Protein AF-A0A2K3JPH7-F1 (afdb_monomer_lite)

Organism: Trifolium pratense (NCBI:txid57577)

Secondary structure (DSSP, 8-state):
-------EEEEE---S-TT-TT-SS-TT----HHHHT-TT---PPPHHHHGGGTTTT-EEEEEE----S----TTSTT--EEEEEEEEPBPPSSS-EEEEEEETTEEEEEEE---BT--------

Radius of gyration: 16.45 Å; chains: 1; bounding box: 45×25×46 Å

pLDDT: mean 82.42, std 14.98, range [44.81, 95.56]

InterPro domains:
  IPR002963 Expansin [PTHR31867] (6-66)
  IPR007112 Expansin/pollen allergen, DPBB domain [PS50842] (25-66)
  IPR007118 Expansin/Lol pI [PR01225] (6-21)
  IPR007118 Expansin/Lol pI [PR01225] (24-42)
  IPR007118 Expansin/Lol pI [PR01225] (46-64)
  IPR036908 RlpA-like domain superfamily [G3DSA:2.40.40.10] (2-71)
  IPR036908 RlpA-like domain superfamily [SSF50685] (7-113)

Sequence (125 aa):
AGIDPNWYDAHATFYGGPSGAGAMHEACGYGDLYKQGYRLANTALSTTLFNNGATCGACFQLVCVNILNGAERAQDQSRVIPVKYRSVSCVKQGDARFEINENPTFLFVLVFNVANVGDVYRVSV

Foldseek 3Di:
DAFDPDKDKDWDADDDDPQNHPCQQDPLRPGDCVVVPCGPVDDDDDCVCCVNVQQPQWHKDKDFPPPPDDPDDNPPRDDTTIIIMGTWWADFDDDWDWDWDDDPVDIDIRTARDTTRGGDPDDDD

Structure (mmCIF, N/CA/C/O backbone):
data_AF-A0A2K3JPH7-F1
#
_entry.id   AF-A0A2K3JPH7-F1
#
loop_
_atom_site.group_PDB
_atom_site.id
_atom_site.type_symbol
_atom_site.label_atom_id
_atom_site.label_alt_id
_atom_site.label_comp_id
_atom_site.label_asym_id
_atom_site.label_entity_id
_atom_site.label_seq_id
_atom_site.pdbx_PDB_ins_code
_atom_site.Cartn_x
_atom_site.Cartn_y
_atom_site.Cartn_z
_atom_site.occupancy
_atom_site.B_iso_or_equiv
_atom_site.auth_seq_id
_atom_site.auth_comp_id
_atom_site.auth_asym_id
_atom_site.auth_atom_id
_atom_site.pdbx_PDB_model_num
ATOM 1 N N . ALA A 1 1 ? -9.645 -0.545 -4.722 1.00 54.91 1 ALA A N 1
ATOM 2 C CA . ALA A 1 1 ? -8.704 -0.971 -5.771 1.00 54.91 1 ALA A CA 1
ATOM 3 C C . ALA A 1 1 ? -8.796 -2.489 -5.894 1.00 54.91 1 ALA A C 1
ATOM 5 O O . ALA A 1 1 ? -9.431 -3.117 -5.063 1.00 54.91 1 ALA A O 1
ATOM 6 N N . GLY A 1 2 ? -8.283 -3.082 -6.968 1.00 72.00 2 GLY A N 1
ATOM 7 C CA . GLY A 1 2 ? -8.298 -4.530 -7.177 1.00 72.00 2 GLY A CA 1
ATOM 8 C C . GLY A 1 2 ? -6.940 -4.992 -7.688 1.00 72.00 2 GLY A C 1
ATOM 9 O O . GLY A 1 2 ? -6.130 -4.171 -8.123 1.00 72.00 2 GLY A O 1
ATOM 10 N N . ILE A 1 3 ? -6.679 -6.295 -7.624 1.00 86.31 3 ILE A N 1
ATOM 11 C CA . ILE A 1 3 ? -5.474 -6.868 -8.229 1.00 86.31 3 ILE A CA 1
ATOM 12 C C . ILE A 1 3 ? -5.586 -6.709 -9.746 1.00 86.31 3 ILE A C 1
ATOM 14 O O . ILE A 1 3 ? -6.526 -7.216 -10.356 1.00 86.31 3 ILE A O 1
ATOM 18 N N . ASP A 1 4 ? -4.620 -6.011 -10.336 1.00 89.19 4 ASP A N 1
ATOM 19 C CA . ASP A 1 4 ? -4.529 -5.763 -11.771 1.00 89.19 4 ASP A CA 1
ATOM 20 C C . ASP A 1 4 ? -3.267 -6.450 -12.314 1.00 89.19 4 ASP A C 1
ATOM 22 O O . ASP A 1 4 ? -2.158 -6.098 -11.901 1.00 89.19 4 ASP A O 1
ATOM 26 N N . PRO A 1 5 ? -3.402 -7.445 -13.210 1.00 87.56 5 PRO A N 1
ATOM 27 C CA . PRO A 1 5 ? -2.257 -8.178 -13.735 1.00 87.56 5 PRO A CA 1
ATO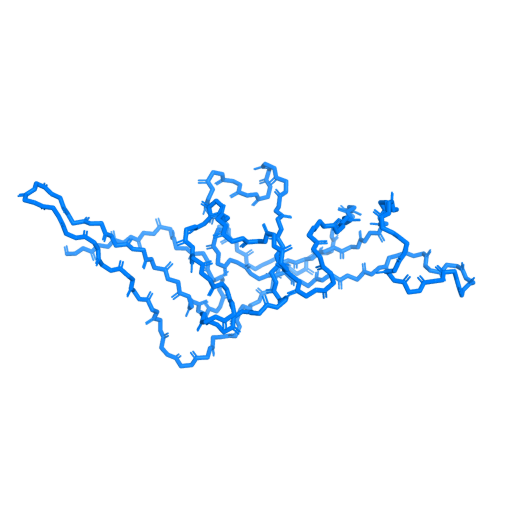M 28 C C . PRO A 1 5 ? -1.403 -7.362 -14.718 1.00 87.56 5 PRO A C 1
ATOM 30 O O . PRO A 1 5 ? -0.286 -7.794 -15.029 1.00 87.56 5 PRO A O 1
ATOM 33 N N . ASN A 1 6 ? -1.907 -6.231 -15.221 1.00 95.56 6 ASN A N 1
ATOM 34 C CA . ASN A 1 6 ? -1.230 -5.425 -16.230 1.00 95.56 6 ASN A CA 1
ATOM 35 C C . ASN A 1 6 ? -0.053 -4.642 -15.642 1.00 95.56 6 ASN A C 1
ATOM 37 O O . ASN A 1 6 ? -0.105 -4.137 -14.523 1.00 95.56 6 ASN A O 1
ATOM 41 N N . TRP A 1 7 ? 1.017 -4.527 -16.430 1.00 95.12 7 TRP A N 1
ATOM 42 C CA . TRP A 1 7 ? 2.172 -3.701 -16.091 1.00 95.12 7 TRP A CA 1
ATOM 43 C C . TRP A 1 7 ? 1.989 -2.278 -16.606 1.00 95.12 7 TRP A C 1
ATOM 45 O O . TRP A 1 7 ? 1.686 -2.080 -17.781 1.00 95.12 7 TRP A O 1
ATOM 55 N N . TYR A 1 8 ? 2.280 -1.307 -15.748 1.00 95.00 8 TYR A N 1
ATOM 56 C CA . TYR A 1 8 ? 2.229 0.117 -16.054 1.00 95.00 8 TYR A CA 1
ATOM 57 C C . TYR A 1 8 ? 3.611 0.742 -15.910 1.00 95.00 8 TYR A C 1
ATOM 59 O O . TYR A 1 8 ? 4.341 0.424 -14.970 1.00 95.00 8 TYR A O 1
ATOM 67 N N . ASP A 1 9 ? 3.967 1.637 -16.828 1.00 93.94 9 ASP A N 1
ATOM 68 C CA . ASP A 1 9 ? 5.193 2.425 -16.722 1.00 93.94 9 ASP A CA 1
ATOM 69 C C . ASP A 1 9 ? 5.083 3.442 -15.578 1.00 93.94 9 ASP A C 1
ATOM 71 O O . ASP A 1 9 ? 4.046 4.076 -15.371 1.00 93.94 9 ASP A O 1
ATOM 75 N N . ALA A 1 10 ? 6.167 3.594 -14.824 1.00 92.94 10 ALA A N 1
ATOM 76 C CA . ALA A 1 10 ? 6.279 4.549 -13.735 1.00 92.94 10 ALA A CA 1
ATOM 77 C C . ALA A 1 10 ? 7.735 4.962 -13.505 1.00 92.94 10 ALA A C 1
ATOM 79 O O . ALA A 1 10 ? 8.670 4.515 -14.169 1.00 92.94 10 ALA A O 1
ATOM 80 N N . HIS A 1 11 ? 7.912 5.830 -12.518 1.00 90.38 11 HIS A N 1
ATOM 81 C CA . HIS A 1 11 ? 9.209 6.275 -12.055 1.00 90.38 11 HIS A CA 1
ATOM 82 C C . HIS A 1 11 ? 9.291 6.081 -10.546 1.00 90.38 11 HIS A C 1
ATOM 84 O O . HIS A 1 11 ? 8.343 6.400 -9.830 1.00 90.38 11 HIS A O 1
ATOM 90 N N . ALA A 1 12 ? 10.420 5.566 -10.076 1.00 88.12 12 ALA A N 1
ATOM 91 C CA . ALA A 1 12 ? 10.702 5.383 -8.664 1.00 88.12 12 ALA A CA 1
ATOM 92 C C . ALA A 1 12 ? 11.868 6.276 -8.238 1.00 88.12 12 ALA A C 1
ATOM 94 O O . ALA A 1 12 ? 12.850 6.441 -8.962 1.00 88.12 12 ALA A O 1
ATOM 95 N N . THR A 1 13 ? 11.764 6.828 -7.039 1.00 83.81 13 THR A N 1
ATOM 96 C CA . THR A 1 13 ? 12.859 7.481 -6.321 1.00 83.81 13 THR A CA 1
ATOM 97 C C . THR A 1 13 ? 12.968 6.850 -4.938 1.00 83.81 13 THR A C 1
ATOM 99 O O . THR A 1 13 ? 12.102 6.078 -4.523 1.00 83.81 13 THR A O 1
ATOM 102 N N . PHE A 1 14 ? 14.042 7.161 -4.222 1.00 78.88 14 PHE A N 1
ATOM 103 C CA . PHE A 1 14 ? 14.214 6.760 -2.834 1.00 78.88 14 PHE A CA 1
ATOM 104 C C . PHE A 1 14 ? 14.339 8.007 -1.961 1.00 78.88 14 PHE A C 1
ATOM 106 O O . PHE A 1 14 ? 15.005 8.967 -2.343 1.00 78.88 14 PHE A O 1
ATOM 113 N N . TYR A 1 15 ? 13.702 7.986 -0.793 1.00 73.50 15 TYR A N 1
ATOM 114 C CA . TYR A 1 15 ? 13.858 9.003 0.240 1.00 73.50 15 TYR A CA 1
ATOM 115 C C . TYR A 1 15 ? 14.130 8.322 1.584 1.00 73.50 15 TYR A C 1
ATOM 117 O O . TYR A 1 15 ? 13.714 7.188 1.819 1.00 73.50 15 TYR A O 1
ATOM 125 N N . GLY A 1 16 ? 14.827 9.029 2.472 1.00 70.38 16 GLY A N 1
ATOM 126 C CA . GLY A 1 16 ? 15.256 8.501 3.767 1.00 70.38 16 GLY A CA 1
ATOM 127 C C . GLY A 1 16 ? 16.685 7.955 3.760 1.00 70.38 16 GLY A C 1
ATOM 128 O O . GLY A 1 16 ? 17.385 7.962 2.749 1.00 70.38 16 GLY A O 1
ATOM 129 N N . GLY A 1 17 ? 17.158 7.536 4.934 1.00 64.62 17 GLY A N 1
ATOM 130 C CA . GLY A 1 17 ? 18.480 6.931 5.089 1.00 64.62 17 GLY A CA 1
ATOM 131 C C . GLY A 1 17 ? 18.539 5.490 4.555 1.00 64.62 17 GLY A C 1
ATOM 132 O O . GLY A 1 17 ? 17.500 4.847 4.419 1.00 64.62 17 GLY A O 1
ATOM 133 N N . PRO A 1 18 ? 19.740 4.916 4.344 1.00 59.31 18 PRO A N 1
ATOM 134 C CA . PRO A 1 18 ? 19.923 3.529 3.879 1.00 59.31 18 PRO A CA 1
ATOM 135 C C . PRO A 1 18 ? 19.251 2.467 4.770 1.00 59.31 18 PRO A C 1
ATOM 137 O O . PRO A 1 18 ? 19.053 1.328 4.358 1.00 59.31 18 PRO A O 1
ATOM 140 N N . SER A 1 19 ? 18.922 2.840 6.007 1.00 59.19 19 SER A N 1
ATOM 141 C CA . SER A 1 19 ? 18.220 2.041 7.009 1.00 59.19 19 SER A CA 1
ATOM 142 C C . SER A 1 19 ? 16.702 2.276 7.046 1.00 59.19 19 SER A C 1
ATOM 144 O O . SER A 1 19 ? 16.062 1.868 8.007 1.00 59.19 19 SER A O 1
ATOM 146 N N . GLY A 1 20 ? 16.118 2.996 6.080 1.00 56.38 20 GLY A N 1
ATOM 147 C CA . GLY A 1 20 ? 14.704 3.400 6.111 1.00 56.38 20 GLY A CA 1
ATOM 148 C C . GLY A 1 20 ? 14.383 4.472 7.164 1.00 56.38 20 GLY A C 1
ATOM 149 O O . GLY A 1 20 ? 13.218 4.810 7.377 1.00 56.38 20 GLY A O 1
ATOM 150 N N . ALA A 1 21 ? 15.406 5.022 7.832 1.00 49.69 21 ALA A N 1
ATOM 151 C CA . ALA A 1 21 ? 15.263 6.118 8.783 1.00 49.69 21 ALA A CA 1
ATOM 152 C C . ALA A 1 21 ? 14.752 7.371 8.047 1.00 49.69 21 ALA A C 1
ATOM 154 O O . ALA A 1 21 ? 15.488 7.994 7.281 1.00 49.69 21 ALA A O 1
ATOM 155 N N . GLY A 1 22 ? 13.469 7.686 8.237 1.00 51.41 22 GLY A N 1
ATOM 156 C CA . GLY A 1 22 ? 12.754 8.773 7.555 1.00 51.41 22 GLY A CA 1
ATOM 157 C C . GLY A 1 22 ? 11.281 8.457 7.255 1.00 51.41 22 GLY A C 1
ATOM 158 O O . GLY A 1 22 ? 10.477 9.376 7.161 1.00 51.41 22 GLY A O 1
ATOM 159 N N . ALA A 1 23 ? 10.904 7.176 7.202 1.00 53.34 23 ALA A N 1
ATOM 160 C CA . ALA A 1 23 ? 9.541 6.699 6.917 1.00 53.34 23 ALA A CA 1
ATOM 161 C C . ALA A 1 23 ? 8.624 6.627 8.162 1.00 53.34 23 ALA A C 1
ATOM 163 O O . ALA A 1 23 ? 7.788 5.740 8.285 1.00 53.34 23 ALA A O 1
ATOM 164 N N . MET A 1 24 ? 8.828 7.489 9.163 1.00 50.81 24 MET A N 1
ATOM 165 C CA . MET A 1 24 ? 8.279 7.258 10.514 1.00 50.81 24 MET A CA 1
ATOM 166 C C . MET A 1 24 ? 6.910 7.910 10.787 1.00 50.81 24 MET A C 1
ATOM 168 O O . MET A 1 24 ? 6.380 7.722 11.874 1.00 50.81 24 MET A O 1
ATOM 172 N N . HIS A 1 25 ? 6.306 8.620 9.825 1.00 57.31 25 HIS A N 1
ATOM 173 C CA . HIS A 1 25 ? 4.926 9.138 9.917 1.00 57.31 25 HIS A CA 1
ATOM 174 C C . HIS A 1 25 ? 4.281 9.190 8.527 1.00 57.31 25 HIS A C 1
ATOM 176 O O . HIS A 1 25 ? 4.094 10.255 7.940 1.00 57.31 25 HIS A O 1
ATOM 182 N N . GLU A 1 26 ? 4.006 8.021 7.957 1.00 72.25 26 GLU A N 1
ATOM 183 C CA . GLU A 1 26 ? 3.437 7.928 6.612 1.00 72.25 26 GLU A CA 1
ATOM 184 C C . GLU A 1 26 ? 1.915 8.109 6.623 1.00 72.25 26 GLU A C 1
ATOM 186 O O . GLU A 1 26 ? 1.243 7.806 7.609 1.00 72.25 26 GLU A O 1
ATOM 191 N N . ALA A 1 27 ? 1.357 8.573 5.501 1.00 88.50 27 ALA A N 1
ATOM 192 C CA . ALA A 1 27 ? -0.051 8.959 5.362 1.00 88.50 27 ALA A CA 1
ATOM 193 C C . ALA A 1 27 ? -1.072 7.844 5.683 1.00 88.50 27 ALA A C 1
ATOM 195 O O . ALA A 1 27 ? -2.248 8.136 5.880 1.00 88.50 27 ALA A O 1
ATOM 196 N N . CYS A 1 28 ? -0.632 6.582 5.754 1.00 91.25 28 CYS A N 1
ATOM 197 C CA . CYS A 1 28 ? -1.461 5.434 6.134 1.00 91.25 28 CYS A CA 1
ATOM 198 C C . CYS A 1 28 ? -1.532 5.173 7.649 1.00 91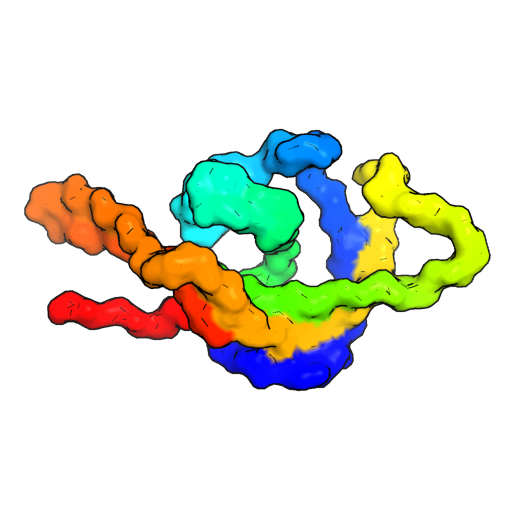.25 28 CYS A C 1
ATOM 200 O O . CYS A 1 28 ? -2.294 4.311 8.073 1.00 91.25 28 CYS A O 1
ATOM 202 N N . GLY A 1 29 ? -0.748 5.876 8.474 1.00 90.75 29 GLY A N 1
ATOM 203 C CA . GLY A 1 29 ? -0.869 5.827 9.935 1.00 90.75 29 GLY A CA 1
ATOM 204 C C . GLY A 1 29 ? -0.303 4.579 10.625 1.00 90.75 29 GLY A C 1
ATOM 205 O O . GLY A 1 29 ? -0.476 4.442 11.826 1.00 90.75 29 GLY A O 1
ATOM 206 N N . TYR A 1 30 ? 0.406 3.684 9.926 1.00 88.62 30 TYR A N 1
ATOM 207 C CA . TYR A 1 30 ? 0.897 2.404 10.483 1.00 88.62 30 TYR A CA 1
ATOM 208 C C . TYR A 1 30 ? 2.020 2.525 11.536 1.00 88.62 30 TYR A C 1
ATOM 210 O O . TYR A 1 30 ? 2.499 1.513 12.057 1.00 88.62 30 TYR A O 1
ATOM 218 N N . GLY A 1 31 ? 2.454 3.746 11.856 1.00 85.94 31 GLY A N 1
ATOM 219 C CA . GLY A 1 31 ? 3.540 4.004 12.795 1.00 85.94 31 GLY A CA 1
ATOM 220 C C . GLY A 1 31 ? 4.867 3.404 12.323 1.00 85.94 31 GLY A C 1
ATOM 221 O O . GLY A 1 31 ? 5.244 3.521 11.159 1.00 85.94 31 GLY A O 1
ATOM 222 N N . ASP A 1 32 ? 5.591 2.754 13.236 1.00 84.50 32 ASP A N 1
ATOM 223 C CA . ASP A 1 32 ? 6.900 2.163 12.948 1.00 84.50 32 ASP A CA 1
ATOM 224 C C . ASP A 1 32 ? 6.775 0.858 12.140 1.00 84.50 32 ASP A C 1
ATOM 226 O O . ASP A 1 32 ? 6.540 -0.231 12.677 1.00 84.50 32 ASP A O 1
ATOM 230 N N . LEU A 1 33 ? 7.002 0.962 10.831 1.00 84.44 33 LEU A N 1
ATOM 231 C CA . LEU A 1 33 ? 6.915 -0.144 9.876 1.00 84.44 33 LEU A CA 1
ATOM 232 C C . LEU A 1 33 ? 7.884 -1.303 10.166 1.00 84.44 33 LEU A C 1
ATOM 234 O O . LEU A 1 33 ? 7.607 -2.439 9.765 1.00 84.44 33 LEU A O 1
ATOM 238 N N . TYR A 1 34 ? 8.990 -1.073 10.885 1.00 83.38 34 TYR A N 1
ATOM 239 C CA . TYR A 1 34 ? 9.870 -2.159 11.327 1.00 83.38 34 TYR A CA 1
ATOM 240 C C . TYR A 1 34 ? 9.212 -2.994 12.420 1.00 83.38 34 TYR A C 1
ATOM 242 O O . TYR A 1 34 ? 9.250 -4.224 12.346 1.00 83.38 34 TYR A O 1
ATOM 250 N N . LYS A 1 35 ? 8.562 -2.343 13.390 1.00 84.19 35 LYS A N 1
ATOM 251 C CA . LYS A 1 35 ? 7.787 -3.029 14.437 1.00 84.19 35 LYS A CA 1
ATOM 252 C C . LYS A 1 35 ? 6.558 -3.724 13.863 1.00 84.19 35 LYS A C 1
ATOM 254 O O . LYS A 1 35 ? 6.224 -4.826 14.293 1.00 84.19 35 LYS A O 1
ATOM 259 N N . GLN A 1 36 ? 5.924 -3.128 12.852 1.00 84.19 36 GLN A N 1
ATOM 260 C CA . GLN A 1 36 ? 4.770 -3.749 12.199 1.00 84.19 36 GLN A CA 1
ATOM 261 C C . GLN A 1 36 ? 5.129 -4.936 11.296 1.00 84.19 36 GLN A C 1
ATOM 263 O O . GLN A 1 36 ? 4.256 -5.739 10.978 1.00 84.19 36 GLN A O 1
ATOM 268 N N . GLY A 1 37 ? 6.406 -5.107 10.942 1.00 86.12 37 GLY A N 1
ATOM 269 C CA . GLY A 1 37 ? 6.894 -6.244 10.157 1.00 86.12 37 GLY A CA 1
ATOM 270 C C . GLY A 1 37 ? 7.025 -5.978 8.656 1.00 86.12 37 GLY A C 1
ATOM 271 O O . GLY A 1 37 ? 7.553 -6.837 7.952 1.00 86.12 37 GLY A O 1
ATOM 272 N N . TYR A 1 38 ? 6.639 -4.791 8.176 1.00 85.19 38 TYR A N 1
ATOM 273 C CA . TYR A 1 38 ? 6.826 -4.372 6.780 1.00 85.19 38 TYR A CA 1
ATOM 274 C C . TYR A 1 38 ? 8.289 -4.022 6.464 1.00 85.19 38 TYR A C 1
ATOM 276 O O . TYR A 1 38 ? 8.761 -4.268 5.356 1.00 85.19 38 TYR A O 1
ATOM 284 N N . ARG A 1 39 ? 9.048 -3.515 7.450 1.00 83.88 39 ARG A N 1
ATOM 285 C CA . ARG A 1 39 ? 10.472 -3.145 7.304 1.00 83.88 39 ARG A CA 1
ATOM 286 C C . ARG A 1 39 ? 10.664 -2.209 6.098 1.00 83.88 39 ARG A C 1
ATOM 288 O O . ARG A 1 39 ? 9.909 -1.258 5.951 1.00 83.88 39 ARG A O 1
ATOM 295 N N . LEU A 1 40 ? 11.645 -2.491 5.236 1.00 81.88 40 LEU A N 1
ATOM 296 C CA . LEU A 1 40 ? 11.939 -1.747 4.004 1.00 81.88 40 LEU A CA 1
ATOM 297 C C . LEU A 1 40 ? 10.999 -2.079 2.833 1.00 81.88 40 LEU A C 1
ATOM 299 O O . LEU A 1 40 ? 11.137 -1.486 1.769 1.00 81.88 40 LEU A O 1
ATOM 303 N N . ALA A 1 41 ? 10.071 -3.028 2.986 1.00 84.56 41 ALA A N 1
ATOM 304 C CA . ALA A 1 41 ? 9.112 -3.389 1.943 1.00 84.56 41 ALA A CA 1
ATOM 305 C C . ALA A 1 41 ? 7.895 -2.444 1.967 1.00 84.56 41 ALA A C 1
ATOM 307 O O . ALA A 1 41 ? 6.756 -2.881 2.111 1.00 84.56 41 ALA A O 1
ATOM 308 N N . ASN A 1 42 ? 8.155 -1.139 1.870 1.00 86.25 42 ASN A N 1
ATOM 309 C CA . ASN A 1 42 ? 7.151 -0.079 1.805 1.00 86.25 42 ASN A CA 1
ATOM 310 C C . ASN A 1 42 ? 7.509 0.923 0.695 1.00 86.25 42 ASN A C 1
ATOM 312 O O . ASN A 1 42 ? 8.618 0.901 0.157 1.00 86.25 42 ASN A O 1
ATOM 316 N N . THR A 1 43 ? 6.553 1.765 0.308 1.00 87.81 43 THR A N 1
ATOM 317 C CA . THR A 1 43 ? 6.768 2.798 -0.706 1.00 87.81 43 THR A CA 1
ATOM 318 C C . THR A 1 43 ? 5.743 3.921 -0.565 1.00 87.81 43 THR A C 1
ATOM 320 O O . THR A 1 43 ? 4.584 3.663 -0.234 1.00 87.81 43 THR A O 1
ATOM 323 N N . ALA A 1 44 ? 6.148 5.156 -0.867 1.00 88.38 44 ALA A N 1
ATOM 324 C CA . ALA A 1 44 ? 5.210 6.250 -1.081 1.00 88.38 44 ALA A CA 1
ATOM 325 C C . ALA A 1 44 ? 4.650 6.201 -2.506 1.00 88.38 44 ALA A C 1
ATOM 327 O O . ALA A 1 44 ? 5.375 5.979 -3.477 1.00 88.38 44 ALA A O 1
ATOM 328 N N . LEU A 1 45 ? 3.353 6.463 -2.629 1.00 91.06 45 LEU A N 1
ATOM 329 C CA . LEU A 1 45 ? 2.646 6.486 -3.904 1.00 91.06 45 LEU A CA 1
ATOM 330 C C . LEU A 1 45 ? 2.382 7.924 -4.361 1.00 91.06 45 LEU A C 1
ATOM 332 O O . LEU A 1 45 ? 2.278 8.845 -3.550 1.00 91.06 45 LEU A O 1
ATOM 336 N N . SER A 1 46 ? 2.222 8.114 -5.673 1.00 91.94 46 SER A N 1
ATOM 337 C CA . SER A 1 46 ? 1.688 9.366 -6.218 1.00 91.94 46 SER A CA 1
ATOM 338 C C . SER A 1 46 ? 0.257 9.598 -5.728 1.00 91.94 46 SER A C 1
ATOM 340 O O . SER A 1 46 ? -0.428 8.659 -5.330 1.00 91.94 46 SER A O 1
ATOM 342 N N . THR A 1 47 ? -0.240 10.832 -5.805 1.00 92.56 47 THR A N 1
ATOM 343 C CA . THR A 1 47 ? -1.612 11.171 -5.381 1.00 92.56 47 THR A CA 1
ATOM 344 C C . THR A 1 47 ? -2.675 10.306 -6.065 1.00 92.56 47 THR A C 1
ATOM 346 O O . THR A 1 47 ? -3.602 9.841 -5.403 1.00 92.56 47 THR A O 1
ATOM 349 N N . THR A 1 48 ? -2.507 10.021 -7.359 1.00 92.31 48 THR A N 1
ATOM 350 C CA . THR A 1 48 ? -3.405 9.153 -8.134 1.00 92.31 48 THR A CA 1
ATOM 351 C C . THR A 1 48 ? -3.426 7.721 -7.607 1.00 92.31 48 THR A C 1
ATOM 353 O O . THR A 1 48 ? -4.494 7.129 -7.487 1.00 92.31 48 THR A O 1
ATOM 356 N N . LEU A 1 49 ? -2.259 7.162 -7.275 1.00 92.25 49 LEU A N 1
ATOM 357 C CA . LEU A 1 49 ? -2.160 5.797 -6.761 1.00 92.25 49 LEU A CA 1
ATOM 358 C C . LEU A 1 49 ? -2.548 5.704 -5.286 1.00 92.25 49 LEU A C 1
ATOM 360 O O . LEU A 1 49 ? -3.170 4.726 -4.888 1.00 92.25 49 LEU A O 1
ATOM 364 N N . PHE A 1 50 ? -2.230 6.721 -4.485 1.00 92.69 50 PHE A N 1
ATOM 365 C CA . PHE A 1 50 ? -2.620 6.809 -3.080 1.00 92.69 50 PHE A CA 1
ATOM 366 C C . PHE A 1 50 ? -4.141 6.879 -2.917 1.00 92.69 50 PHE A C 1
ATOM 368 O O . PHE A 1 50 ? -4.682 6.304 -1.972 1.00 92.69 50 PHE A O 1
ATOM 375 N N . ASN A 1 51 ? -4.822 7.554 -3.852 1.00 93.25 51 ASN A N 1
ATOM 376 C CA . ASN A 1 51 ? -6.279 7.629 -3.944 1.00 93.25 51 ASN A CA 1
ATOM 377 C C . ASN A 1 51 ? -6.939 7.979 -2.596 1.00 93.25 51 ASN A C 1
ATOM 379 O O . ASN A 1 51 ? -7.777 7.241 -2.082 1.00 93.25 51 ASN A O 1
ATOM 383 N N . ASN A 1 52 ? -6.504 9.087 -1.987 1.00 92.38 52 ASN A N 1
ATOM 384 C CA . ASN A 1 52 ? -6.971 9.550 -0.672 1.00 92.38 52 ASN A CA 1
ATOM 385 C C . ASN A 1 52 ? -6.884 8.484 0.442 1.00 92.38 52 ASN A C 1
ATOM 387 O O . ASN A 1 52 ? -7.747 8.425 1.314 1.00 92.38 52 ASN A O 1
ATOM 391 N N . GLY A 1 53 ? -5.867 7.620 0.407 1.00 91.94 53 GLY A N 1
ATOM 392 C CA . GLY A 1 53 ? -5.661 6.559 1.396 1.00 91.94 53 GLY A CA 1
ATOM 393 C C . GLY A 1 53 ? -6.403 5.260 1.094 1.00 91.94 53 GLY A C 1
ATOM 394 O O . GLY A 1 53 ? -6.175 4.266 1.777 1.00 91.94 53 GLY A O 1
ATOM 395 N N . ALA A 1 54 ? -7.220 5.210 0.038 1.00 92.31 54 ALA A N 1
ATOM 396 C CA . ALA A 1 54 ? -7.931 3.994 -0.353 1.00 92.31 54 ALA A CA 1
ATOM 397 C C . ALA A 1 54 ? -6.995 2.858 -0.800 1.00 92.31 54 ALA A C 1
ATOM 399 O O . ALA A 1 54 ? -7.437 1.725 -0.914 1.00 92.31 54 ALA A O 1
ATOM 400 N N . THR A 1 55 ? -5.720 3.152 -1.059 1.00 93.31 55 THR A N 1
ATOM 401 C CA . THR A 1 55 ? -4.695 2.161 -1.427 1.00 93.31 55 THR A CA 1
ATOM 402 C C . THR A 1 55 ? -3.786 1.801 -0.242 1.00 93.31 55 THR A C 1
ATOM 404 O O . THR A 1 55 ? -2.845 1.024 -0.392 1.00 93.31 55 THR A O 1
ATOM 407 N N . CYS A 1 56 ? -4.039 2.338 0.958 1.00 92.94 56 CYS A N 1
ATOM 408 C CA . CYS A 1 56 ? -3.294 1.947 2.152 1.00 92.94 56 CYS A CA 1
ATOM 409 C C . CYS A 1 56 ? -3.445 0.443 2.406 1.00 92.94 56 CYS A C 1
ATOM 411 O O . CYS A 1 56 ? -4.556 -0.064 2.540 1.00 92.94 56 CYS A O 1
ATOM 413 N N . GLY A 1 57 ? -2.307 -0.251 2.458 1.00 92.50 57 GLY A N 1
ATOM 414 C CA . GLY A 1 57 ? -2.237 -1.699 2.650 1.00 92.50 57 GLY A CA 1
ATOM 415 C C . GLY A 1 57 ? -2.144 -2.507 1.356 1.00 92.50 57 GLY A C 1
ATOM 416 O O . GLY A 1 57 ? -1.860 -3.698 1.434 1.00 92.50 57 GLY A O 1
ATOM 417 N N . ALA A 1 58 ? -2.316 -1.892 0.181 1.00 94.06 58 ALA A N 1
ATOM 418 C CA . ALA A 1 58 ? -2.169 -2.584 -1.096 1.00 94.06 58 ALA A CA 1
ATOM 419 C C . ALA A 1 58 ? -0.707 -2.948 -1.400 1.00 94.06 58 ALA A C 1
ATOM 421 O O . ALA A 1 58 ? 0.226 -2.232 -1.026 1.00 94.06 58 ALA A O 1
ATOM 422 N N . CYS A 1 59 ? -0.511 -4.041 -2.140 1.00 94.19 59 CYS A N 1
ATO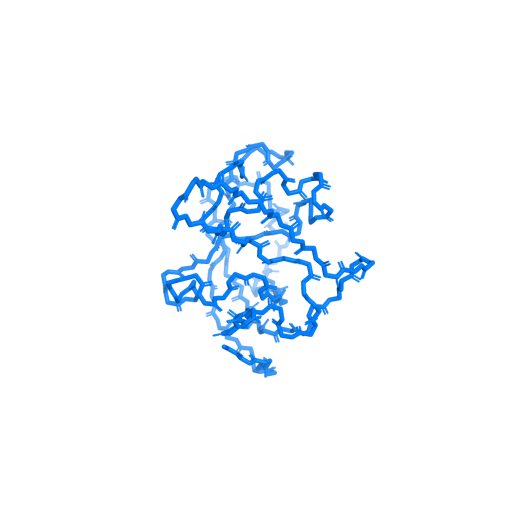M 423 C CA . CYS A 1 59 ? 0.810 -4.526 -2.523 1.00 94.19 59 CYS A CA 1
ATOM 424 C C . CYS A 1 59 ? 1.068 -4.350 -4.013 1.00 94.19 59 CYS A C 1
ATOM 426 O O . CYS A 1 59 ? 0.206 -4.595 -4.858 1.00 94.19 59 CYS A O 1
ATOM 428 N N . PHE A 1 60 ? 2.306 -3.984 -4.330 1.00 93.31 60 PHE A N 1
ATOM 429 C CA . PHE A 1 60 ? 2.765 -3.786 -5.695 1.00 93.31 60 PHE A CA 1
ATOM 430 C C . PHE A 1 60 ? 4.029 -4.590 -5.953 1.00 93.31 60 PHE A C 1
ATOM 432 O O . PHE A 1 60 ? 4.877 -4.758 -5.077 1.00 93.31 60 PHE A O 1
ATOM 439 N N . GLN A 1 61 ? 4.168 -5.056 -7.187 1.00 92.25 61 GLN A N 1
ATOM 440 C CA . GLN A 1 61 ? 5.425 -5.575 -7.698 1.00 92.25 61 GLN A CA 1
ATOM 441 C C . GLN A 1 61 ? 6.045 -4.527 -8.615 1.00 92.25 61 GLN A C 1
ATOM 443 O O . GLN A 1 61 ? 5.358 -4.006 -9.491 1.00 92.25 61 GLN A O 1
ATOM 448 N N . LEU A 1 62 ? 7.337 -4.254 -8.432 1.00 90.75 62 LEU A N 1
ATOM 449 C CA . LEU A 1 62 ? 8.097 -3.307 -9.240 1.00 90.75 62 LEU A CA 1
ATOM 450 C C . LEU A 1 62 ? 9.244 -4.021 -9.956 1.00 90.75 62 LEU A C 1
ATOM 452 O O . LEU A 1 62 ? 9.882 -4.911 -9.392 1.00 90.75 62 LEU A O 1
ATOM 456 N N . VAL A 1 63 ? 9.518 -3.608 -11.189 1.00 89.88 63 VAL A N 1
ATOM 457 C CA . VAL A 1 63 ? 10.684 -4.041 -11.966 1.00 89.88 63 VAL A CA 1
ATOM 458 C C . VAL A 1 63 ? 11.341 -2.831 -12.613 1.00 89.88 63 VAL A C 1
ATOM 460 O O . VAL A 1 63 ? 10.658 -1.975 -13.167 1.00 89.88 63 VAL A O 1
ATOM 463 N N . CYS A 1 64 ? 12.666 -2.743 -12.568 1.00 87.94 64 CYS A N 1
ATOM 464 C CA . CYS A 1 64 ? 13.386 -1.699 -13.295 1.00 87.94 64 CYS A CA 1
ATOM 465 C C . CYS A 1 64 ? 13.354 -1.995 -14.797 1.00 87.94 64 CYS A C 1
ATOM 467 O O . CYS A 1 64 ? 13.574 -3.136 -15.209 1.00 87.94 64 CYS A O 1
ATOM 469 N N . VAL A 1 65 ? 13.116 -0.972 -15.616 1.00 83.31 65 VAL A N 1
ATOM 470 C CA . VAL A 1 65 ? 13.178 -1.092 -17.078 1.00 83.31 65 VAL A CA 1
ATOM 471 C C . VAL A 1 65 ? 14.409 -0.366 -17.608 1.00 83.31 65 VAL A C 1
ATOM 473 O O . VAL A 1 65 ? 14.787 0.679 -17.094 1.00 83.31 65 VAL A O 1
ATOM 476 N N . ASN A 1 66 ? 15.048 -0.925 -18.638 1.00 66.69 66 ASN A N 1
ATOM 477 C CA . ASN A 1 66 ? 16.229 -0.347 -19.294 1.00 66.69 66 ASN A CA 1
ATOM 478 C C . ASN A 1 66 ? 17.451 -0.143 -18.381 1.00 66.69 66 ASN A C 1
ATOM 480 O O . ASN A 1 66 ? 18.044 0.933 -18.346 1.00 66.69 66 ASN A O 1
ATOM 484 N N . ILE A 1 67 ? 17.900 -1.208 -17.713 1.00 61.25 67 ILE A N 1
ATOM 485 C CA . ILE A 1 67 ? 19.234 -1.240 -17.094 1.00 61.25 67 ILE A CA 1
ATOM 486 C C . ILE A 1 67 ? 20.274 -1.527 -18.191 1.00 61.25 67 ILE A C 1
ATOM 488 O O . ILE A 1 67 ? 20.875 -2.599 -18.242 1.00 61.25 67 ILE A O 1
ATOM 492 N N . LEU A 1 68 ? 20.428 -0.614 -19.152 1.00 49.09 68 LEU A N 1
ATOM 493 C CA . LEU A 1 68 ? 21.462 -0.760 -20.173 1.00 49.09 68 LEU A CA 1
ATOM 494 C C . LEU A 1 68 ? 22.829 -0.559 -19.504 1.00 49.09 68 LEU A C 1
ATOM 496 O O . LEU A 1 68 ? 23.153 0.525 -19.030 1.00 49.09 68 LEU A O 1
ATOM 500 N N . ASN A 1 69 ? 23.611 -1.639 -19.485 1.00 45.47 69 ASN A N 1
ATOM 501 C CA . ASN A 1 69 ? 25.042 -1.688 -19.185 1.00 45.47 69 ASN A CA 1
ATOM 502 C C . ASN A 1 69 ? 25.453 -1.256 -17.769 1.00 45.47 69 ASN A C 1
ATOM 504 O O . ASN A 1 69 ? 26.085 -0.222 -17.598 1.00 45.47 69 ASN A O 1
ATOM 508 N N . GLY A 1 70 ? 25.168 -2.083 -16.756 1.00 49.75 70 GLY A N 1
ATOM 509 C CA . GLY A 1 70 ? 25.953 -2.108 -15.507 1.00 49.75 70 GLY A CA 1
ATOM 510 C C . GLY A 1 70 ? 26.025 -0.810 -14.686 1.00 49.75 70 GLY A C 1
ATOM 511 O O . GLY A 1 70 ? 26.814 -0.744 -13.747 1.00 49.75 70 GLY A O 1
ATOM 512 N N . ALA A 1 71 ? 25.215 0.203 -15.004 1.00 44.81 71 ALA A N 1
ATOM 513 C CA . ALA A 1 71 ? 25.220 1.502 -14.346 1.00 44.81 71 ALA A CA 1
ATOM 514 C C . ALA A 1 71 ? 24.408 1.460 -13.050 1.00 44.81 71 ALA A C 1
ATOM 516 O O . ALA A 1 71 ? 23.276 1.945 -12.974 1.00 44.81 71 ALA A O 1
ATOM 517 N N . GLU A 1 72 ? 25.085 0.883 -12.063 1.00 45.84 72 GLU A N 1
ATOM 518 C CA . GLU A 1 72 ? 24.941 1.115 -10.637 1.00 45.84 72 GLU A CA 1
ATOM 519 C C . GLU A 1 72 ? 23.651 0.635 -9.979 1.00 45.84 72 GLU A C 1
ATOM 521 O O . GLU A 1 72 ? 22.518 0.961 -10.333 1.00 45.84 72 GLU A O 1
ATOM 526 N N . ARG A 1 73 ? 23.884 -0.134 -8.914 1.00 46.56 73 ARG A N 1
ATOM 527 C CA . ARG A 1 73 ? 22.958 -0.334 -7.807 1.00 46.56 73 ARG A CA 1
ATOM 528 C C . ARG A 1 73 ? 22.272 0.993 -7.480 1.00 46.56 73 ARG A C 1
ATOM 530 O O . ARG A 1 73 ? 22.889 2.044 -7.607 1.00 46.56 73 ARG A O 1
ATOM 537 N N . ALA A 1 74 ? 21.030 0.926 -7.011 1.00 49.94 74 ALA A N 1
ATOM 538 C CA . ALA A 1 74 ? 20.248 2.042 -6.477 1.00 49.94 74 ALA A CA 1
ATOM 539 C C . ALA A 1 74 ? 20.909 2.697 -5.234 1.00 49.94 74 ALA A C 1
ATOM 541 O O . ALA A 1 74 ? 20.363 2.673 -4.137 1.00 49.94 74 ALA A O 1
ATOM 542 N N . GLN A 1 75 ? 22.133 3.200 -5.385 1.00 51.06 75 GLN A N 1
ATOM 543 C CA . GLN A 1 75 ? 22.992 3.797 -4.367 1.00 51.06 75 GLN A CA 1
ATOM 544 C C . GLN A 1 75 ? 23.363 5.243 -4.720 1.00 51.06 75 GLN A C 1
ATOM 546 O O . GLN A 1 75 ? 23.833 5.957 -3.840 1.00 51.06 75 GLN A O 1
ATOM 551 N N . ASP A 1 76 ? 23.091 5.703 -5.947 1.00 48.34 76 ASP A N 1
ATOM 552 C CA . ASP A 1 76 ? 23.165 7.123 -6.291 1.00 48.34 76 ASP A CA 1
ATOM 553 C C . ASP A 1 76 ? 21.842 7.819 -5.915 1.00 48.34 76 ASP A C 1
ATOM 555 O O . ASP A 1 76 ? 20.796 7.613 -6.538 1.00 48.34 76 ASP A O 1
ATOM 559 N N . GLN A 1 77 ? 21.880 8.593 -4.829 1.00 51.47 77 GLN A N 1
ATOM 560 C CA . GLN A 1 77 ? 20.735 9.113 -4.063 1.00 51.47 77 GLN A CA 1
ATOM 561 C C . GLN A 1 77 ? 19.911 10.214 -4.764 1.00 51.47 77 GLN A C 1
ATOM 563 O O . GLN A 1 77 ? 19.195 10.959 -4.100 1.00 51.47 77 GLN A O 1
ATOM 568 N N . SER A 1 78 ? 19.983 10.344 -6.090 1.00 51.62 78 SER A N 1
ATOM 569 C CA . SER A 1 78 ? 19.305 11.435 -6.811 1.00 51.62 78 SER A CA 1
ATOM 570 C C . SER A 1 78 ? 18.695 11.037 -8.160 1.00 51.62 78 SER A C 1
ATOM 572 O O . SER A 1 78 ? 18.129 11.876 -8.863 1.00 51.62 78 SER A O 1
ATOM 574 N N . ARG A 1 79 ? 18.758 9.759 -8.559 1.00 71.81 79 ARG A N 1
ATOM 575 C CA . ARG A 1 79 ? 18.250 9.358 -9.876 1.00 71.81 79 ARG A CA 1
ATOM 576 C C . ARG A 1 79 ? 16.813 8.854 -9.802 1.00 71.81 79 ARG A C 1
ATOM 578 O O . ARG A 1 79 ? 16.511 7.885 -9.115 1.00 71.81 79 ARG A O 1
ATOM 585 N N . VAL A 1 80 ? 15.937 9.501 -10.566 1.00 82.44 80 VAL A N 1
ATOM 586 C CA . VAL A 1 80 ? 14.613 8.980 -10.922 1.00 82.44 80 VAL A CA 1
ATOM 587 C C . VAL A 1 80 ? 14.818 7.738 -11.795 1.00 82.44 80 VAL A C 1
ATOM 589 O O . VAL A 1 80 ? 15.387 7.829 -12.882 1.00 82.44 80 VAL A O 1
ATOM 592 N N . ILE A 1 81 ? 14.401 6.570 -11.309 1.00 83.81 81 ILE A N 1
ATOM 593 C CA . ILE A 1 81 ? 14.600 5.277 -11.972 1.00 83.81 81 ILE A CA 1
ATOM 594 C C . ILE A 1 81 ? 13.328 4.916 -12.745 1.00 83.81 81 ILE A C 1
ATOM 596 O O . ILE A 1 81 ? 12.261 4.837 -12.131 1.00 83.81 81 ILE A O 1
ATOM 600 N N . PRO A 1 82 ? 13.403 4.664 -14.063 1.00 88.69 82 PRO A N 1
ATOM 601 C CA . PRO A 1 82 ? 12.260 4.158 -14.804 1.00 88.69 82 PRO A CA 1
ATOM 602 C C . PRO A 1 82 ? 11.968 2.714 -14.377 1.00 88.69 82 PRO A C 1
ATOM 604 O O . PRO A 1 82 ? 12.840 1.838 -14.371 1.00 88.69 82 PRO A O 1
ATOM 607 N N . VAL A 1 83 ? 10.718 2.462 -14.012 1.00 90.94 83 VAL A N 1
ATOM 608 C CA . VAL A 1 83 ? 10.237 1.160 -13.552 1.00 90.94 83 VAL A CA 1
ATOM 609 C C . VAL A 1 83 ? 8.934 0.807 -14.255 1.00 90.94 83 VAL A C 1
ATOM 611 O O . VAL A 1 83 ? 8.240 1.664 -14.794 1.00 90.94 83 VAL A O 1
ATOM 614 N N . LYS A 1 84 ? 8.569 -0.466 -14.203 1.00 93.25 84 LYS A N 1
ATOM 615 C CA . LYS A 1 84 ? 7.191 -0.909 -14.377 1.00 93.25 84 LYS A CA 1
ATOM 616 C C . LYS A 1 84 ? 6.658 -1.402 -13.047 1.00 93.25 84 LYS A C 1
ATOM 618 O O . LYS A 1 84 ? 7.402 -2.002 -12.271 1.00 93.25 84 LYS A O 1
ATOM 623 N N . TYR A 1 85 ? 5.377 -1.174 -12.797 1.00 94.00 85 TYR A N 1
ATOM 624 C CA . TYR A 1 85 ? 4.691 -1.682 -11.615 1.00 94.00 85 TYR A CA 1
ATOM 625 C C . TYR A 1 85 ? 3.372 -2.362 -11.975 1.00 94.00 85 TYR A C 1
ATOM 627 O O . TYR A 1 85 ? 2.811 -2.131 -13.046 1.00 94.00 85 TYR A O 1
ATOM 635 N N . ARG A 1 86 ? 2.888 -3.204 -11.063 1.00 94.50 86 ARG A N 1
ATOM 636 C CA . ARG A 1 86 ? 1.537 -3.772 -11.088 1.00 94.50 86 ARG A CA 1
ATOM 637 C C . ARG A 1 86 ? 1.051 -4.073 -9.676 1.00 94.50 86 ARG A C 1
ATOM 639 O O . ARG A 1 86 ? 1.876 -4.328 -8.794 1.00 94.50 86 ARG A O 1
ATOM 646 N N . SER A 1 87 ? -0.261 -4.085 -9.471 1.00 93.62 87 SER A N 1
ATOM 647 C CA . SER A 1 87 ? -0.868 -4.506 -8.202 1.00 93.62 87 SER A CA 1
ATOM 648 C C . SER A 1 87 ? -0.790 -6.026 -8.054 1.00 93.62 87 SER A C 1
ATOM 650 O O . SER A 1 87 ? -1.010 -6.766 -9.011 1.00 93.62 87 SER A O 1
ATOM 652 N N . VAL A 1 88 ? -0.497 -6.517 -6.854 1.00 94.19 88 VAL A N 1
ATOM 653 C CA . VAL A 1 88 ? -0.386 -7.952 -6.555 1.00 94.19 88 VAL A CA 1
ATOM 654 C C . VAL A 1 88 ? -1.071 -8.287 -5.239 1.00 94.19 88 VAL A C 1
ATOM 656 O O . VAL A 1 88 ? -1.272 -7.417 -4.395 1.00 94.19 88 VAL A O 1
ATOM 659 N N . SER A 1 89 ? -1.404 -9.562 -5.037 1.00 94.62 89 SER A N 1
ATOM 660 C CA . SER A 1 89 ? -1.898 -10.017 -3.739 1.00 94.62 89 SER A CA 1
ATOM 661 C C . SER A 1 89 ? -0.843 -9.828 -2.646 1.00 94.62 89 SER A C 1
ATOM 663 O O . SER A 1 89 ? 0.276 -10.330 -2.753 1.00 94.62 89 SER A O 1
ATOM 665 N N . CYS A 1 90 ? -1.229 -9.176 -1.557 1.00 93.00 90 CYS A N 1
ATOM 666 C CA . CYS A 1 90 ? -0.497 -9.135 -0.307 1.00 93.00 90 CYS A CA 1
ATOM 667 C C . CYS A 1 90 ? -0.486 -10.495 0.386 1.00 93.00 90 CYS A C 1
ATOM 669 O O . CYS A 1 90 ? -1.520 -11.159 0.530 1.00 93.00 90 CYS A O 1
ATOM 671 N N . VAL A 1 91 ? 0.681 -10.862 0.911 1.00 90.94 91 VAL A N 1
ATOM 672 C CA . VAL A 1 91 ? 0.839 -11.970 1.852 1.00 90.94 91 VAL A CA 1
ATOM 673 C C . VAL A 1 91 ? 1.020 -11.372 3.241 1.00 90.94 91 VAL A C 1
ATOM 675 O O . VAL A 1 91 ? 1.996 -10.665 3.488 1.00 90.94 91 VAL A O 1
ATOM 678 N N . LYS A 1 92 ? 0.080 -11.646 4.150 1.00 88.38 92 LYS A N 1
ATOM 679 C CA . LYS A 1 92 ? 0.167 -11.189 5.542 1.00 88.38 92 LYS A CA 1
ATOM 680 C C . LYS A 1 92 ? 0.991 -12.150 6.396 1.00 88.38 92 LYS A C 1
ATOM 682 O O . LYS A 1 92 ? 1.015 -13.354 6.139 1.00 88.38 92 LYS A O 1
ATOM 687 N N . GLN A 1 93 ? 1.598 -11.625 7.456 1.00 87.56 93 GLN A N 1
ATOM 688 C CA . GLN A 1 93 ? 2.212 -12.440 8.507 1.00 87.56 93 GLN A CA 1
ATOM 689 C C . GLN A 1 93 ? 1.295 -12.470 9.731 1.00 87.56 93 GLN A C 1
ATOM 691 O O . GLN A 1 93 ? 1.082 -11.439 10.370 1.00 87.56 93 GLN A O 1
ATOM 696 N N . GLY A 1 94 ? 0.758 -13.646 10.062 1.00 89.88 94 GLY A N 1
ATOM 697 C CA . GLY A 1 94 ? -0.198 -13.808 11.160 1.00 89.88 94 GLY A CA 1
ATOM 698 C C . GLY A 1 94 ? -1.577 -13.231 10.834 1.00 89.88 94 GLY A C 1
ATOM 699 O O . GLY A 1 94 ? -2.072 -13.359 9.709 1.00 89.88 94 GLY A O 1
ATOM 700 N N . ASP A 1 95 ? -2.213 -12.607 11.822 1.00 91.62 95 ASP A N 1
ATOM 701 C CA . ASP A 1 95 ? -3.585 -12.106 11.721 1.00 91.62 95 ASP A CA 1
ATOM 702 C C . ASP A 1 95 ? -3.685 -10.658 11.258 1.00 91.62 95 ASP A C 1
ATOM 704 O O . ASP A 1 95 ? -2.714 -9.903 11.308 1.00 91.62 95 ASP A O 1
ATOM 708 N N . ALA A 1 96 ? -4.874 -10.278 10.779 1.00 92.69 96 ALA A N 1
ATOM 709 C CA . ALA A 1 96 ? -5.167 -8.867 10.552 1.00 92.69 96 ALA A CA 1
ATOM 710 C C . ALA A 1 96 ? -4.995 -8.114 11.877 1.00 92.69 96 ALA A C 1
ATOM 712 O O . ALA A 1 96 ? -5.334 -8.635 12.942 1.00 92.69 96 ALA A O 1
ATOM 713 N N . ARG A 1 97 ? -4.423 -6.915 11.809 1.00 92.69 97 ARG A N 1
ATOM 714 C CA . ARG A 1 97 ? -4.071 -6.124 12.984 1.00 92.69 97 ARG A CA 1
ATOM 715 C C . ARG A 1 97 ? -4.955 -4.896 13.067 1.00 92.69 97 ARG A C 1
ATOM 717 O O . ARG A 1 97 ? -5.347 -4.322 12.050 1.00 92.69 97 ARG A O 1
ATOM 724 N N . PHE A 1 98 ? -5.228 -4.511 14.303 1.00 93.12 98 PHE A N 1
ATOM 725 C CA . PHE A 1 98 ? -6.062 -3.377 14.642 1.00 93.12 98 PHE A CA 1
ATOM 726 C C . PHE A 1 98 ? -5.330 -2.559 15.692 1.00 93.12 98 PHE A C 1
ATOM 728 O O . PHE A 1 98 ? -4.875 -3.109 16.695 1.00 93.12 98 PHE A O 1
ATOM 735 N N . GLU A 1 99 ? -5.224 -1.260 15.461 1.00 91.19 99 GLU A N 1
ATOM 736 C CA . GLU A 1 99 ? -4.889 -0.311 16.512 1.00 91.19 99 GLU A CA 1
ATOM 737 C C . GLU A 1 99 ? -6.160 0.445 16.874 1.00 91.19 99 GLU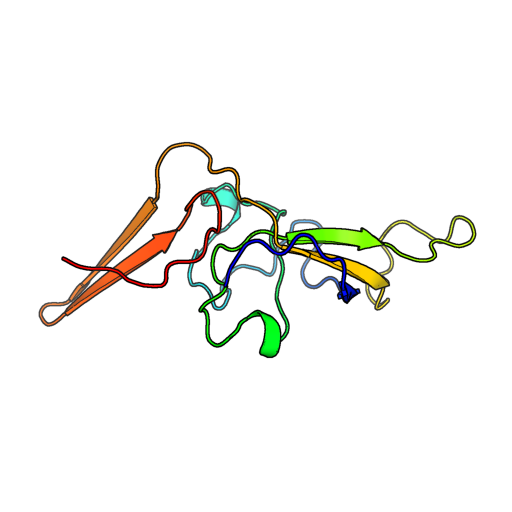 A C 1
ATOM 739 O O . GLU A 1 99 ? -6.840 0.988 16.002 1.00 91.19 99 GLU A O 1
ATOM 744 N N . ILE A 1 100 ? -6.498 0.421 18.159 1.00 91.19 100 ILE A N 1
ATOM 745 C CA . ILE A 1 100 ? -7.720 1.012 18.685 1.00 91.19 100 ILE A CA 1
ATOM 746 C C . ILE A 1 100 ? -7.320 2.184 19.567 1.00 91.19 100 ILE A C 1
ATOM 748 O O . ILE A 1 100 ? -6.594 2.009 20.544 1.00 91.19 100 ILE A O 1
ATOM 752 N N . ASN A 1 101 ? -7.814 3.367 19.214 1.00 88.75 101 ASN A N 1
ATOM 753 C CA . ASN A 1 101 ? -7.658 4.584 19.992 1.00 88.75 101 ASN A CA 1
ATOM 754 C C . ASN A 1 101 ? -9.046 5.083 20.402 1.00 88.75 101 ASN A C 1
ATOM 756 O O . ASN A 1 101 ? -9.907 5.343 19.559 1.00 88.75 101 ASN A O 1
ATOM 760 N N . GLU A 1 102 ? -9.263 5.202 21.708 1.00 89.31 102 GLU A N 1
ATOM 761 C CA . GLU A 1 102 ? -10.560 5.550 22.287 1.00 89.31 102 GLU A CA 1
ATOM 762 C C . GLU A 1 102 ? -10.566 6.985 22.819 1.00 89.31 102 GLU A C 1
ATOM 764 O O . GLU A 1 102 ? -9.620 7.449 23.457 1.00 89.31 102 GLU A O 1
ATOM 769 N N . ASN A 1 103 ? -11.671 7.684 22.574 1.00 86.69 103 ASN A N 1
ATOM 770 C CA . ASN A 1 103 ? -12.022 8.956 23.193 1.00 86.69 103 ASN A CA 1
ATOM 771 C C . ASN A 1 103 ? -13.466 8.837 23.723 1.00 86.69 103 ASN A C 1
ATOM 773 O O . ASN A 1 103 ? -14.257 8.111 23.120 1.00 86.69 103 ASN A O 1
ATOM 777 N N . PRO A 1 104 ? -13.858 9.551 24.798 1.00 91.75 104 PRO A N 1
ATOM 778 C CA . PRO A 1 104 ? -15.242 9.597 25.282 1.00 91.75 104 PRO A CA 1
ATOM 779 C C . PRO A 1 104 ? -16.356 9.753 24.229 1.00 91.75 104 PRO A C 1
ATOM 781 O O . PRO A 1 104 ? -17.496 9.395 24.515 1.00 91.75 104 PRO A O 1
ATOM 784 N N . THR A 1 105 ? -16.071 10.300 23.042 1.00 90.00 105 THR A N 1
ATOM 785 C CA . THR A 1 105 ? -17.074 10.544 21.990 1.00 90.00 105 THR A CA 1
ATOM 786 C C . THR A 1 105 ? -16.897 9.727 20.712 1.00 90.00 105 THR A C 1
ATOM 788 O O . THR A 1 105 ? -17.823 9.693 19.902 1.00 90.00 105 THR A O 1
ATOM 791 N N . PHE A 1 106 ? -15.753 9.072 20.494 1.00 87.12 106 PHE A N 1
ATOM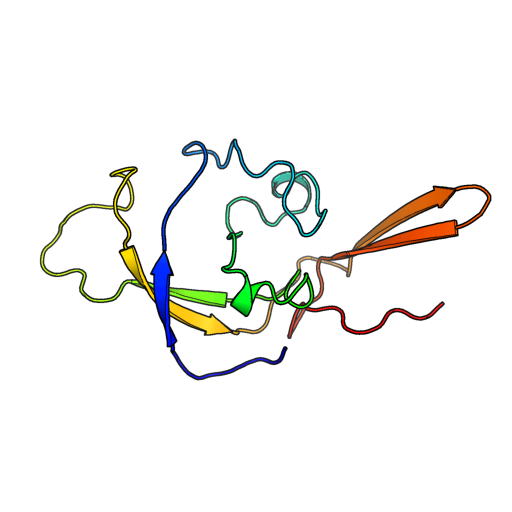 792 C CA . PHE A 1 106 ? -15.533 8.276 19.286 1.00 87.12 106 PHE A CA 1
ATOM 793 C C . PHE A 1 106 ? -14.512 7.157 19.494 1.00 87.12 106 PHE A C 1
ATOM 795 O O . PHE A 1 106 ? -13.572 7.268 20.281 1.00 87.12 106 PHE A O 1
ATOM 802 N N . LEU A 1 107 ? -14.698 6.093 18.715 1.00 88.88 107 LEU A N 1
ATOM 803 C CA . LEU A 1 107 ? -13.765 4.987 18.568 1.00 88.88 107 LEU A CA 1
ATOM 804 C C . LEU A 1 107 ? -13.013 5.158 17.247 1.00 88.88 107 LEU A C 1
ATOM 806 O O . LEU A 1 107 ? -13.632 5.194 16.183 1.00 88.88 107 LEU A O 1
ATOM 810 N N . PHE A 1 108 ? -11.690 5.252 17.304 1.00 90.50 108 PHE A N 1
ATOM 811 C CA . PHE A 1 108 ? -10.841 5.247 16.120 1.00 90.50 108 PHE A CA 1
ATOM 812 C C . PHE A 1 108 ? -10.164 3.884 15.978 1.00 90.50 108 PHE A C 1
ATOM 814 O O . PHE A 1 108 ? -9.469 3.439 16.889 1.00 90.50 108 PHE A O 1
ATOM 821 N N . VAL A 1 109 ? -10.358 3.228 14.831 1.00 92.44 109 VAL A N 1
ATOM 822 C CA . VAL A 1 109 ? -9.754 1.924 14.531 1.00 92.44 109 VAL A CA 1
ATOM 823 C C . VAL A 1 109 ? -8.930 2.028 13.258 1.00 92.44 109 VAL A C 1
ATOM 825 O O . VAL A 1 109 ? -9.464 2.289 12.181 1.00 92.44 109 VAL A O 1
ATOM 828 N N . LEU A 1 110 ? -7.632 1.771 13.378 1.00 92.38 110 LEU A N 1
ATOM 829 C CA . LEU A 1 110 ? -6.727 1.611 12.250 1.00 92.38 110 LEU A CA 1
ATOM 830 C C . LEU A 1 110 ? -6.585 0.124 11.923 1.00 92.38 110 LEU A C 1
ATOM 832 O O . LEU A 1 110 ? -6.154 -0.662 12.764 1.00 92.38 110 LEU A O 1
ATOM 836 N N . VAL A 1 111 ? -6.920 -0.255 10.689 1.00 93.94 111 VAL A N 1
ATOM 837 C CA . VAL A 1 111 ? -6.832 -1.638 10.199 1.00 93.94 111 VAL A CA 1
ATOM 838 C C . VAL A 1 111 ? -5.609 -1.794 9.300 1.00 93.94 111 VAL A C 1
ATOM 840 O O . VAL A 1 111 ? -5.402 -1.000 8.383 1.00 93.94 111 VAL A O 1
ATOM 843 N N . PHE A 1 112 ? -4.802 -2.827 9.540 1.00 93.25 112 PHE A N 1
ATOM 844 C CA . PHE A 1 112 ? -3.607 -3.115 8.746 1.00 93.25 112 PHE A CA 1
ATOM 845 C C . PHE A 1 112 ? -3.246 -4.610 8.772 1.00 93.25 112 PHE A C 1
ATOM 847 O O . PHE A 1 112 ? -3.902 -5.416 9.430 1.00 93.25 112 PHE A O 1
ATOM 854 N N . ASN A 1 113 ? -2.207 -5.004 8.028 1.00 93.69 113 ASN A N 1
ATOM 855 C CA . ASN A 1 113 ? -1.792 -6.403 7.834 1.00 93.69 113 ASN A CA 1
ATOM 856 C C . ASN A 1 113 ? -2.900 -7.264 7.194 1.00 93.69 113 ASN A C 1
ATOM 858 O O . ASN A 1 113 ? -3.139 -8.413 7.577 1.00 93.69 113 ASN A O 1
ATOM 862 N N . VAL A 1 114 ? -3.607 -6.680 6.225 1.00 94.44 114 VAL A N 1
ATOM 863 C CA . VAL A 1 114 ? -4.689 -7.325 5.476 1.00 94.44 114 VAL A CA 1
ATOM 864 C C . VAL A 1 114 ? -4.097 -8.049 4.264 1.00 94.44 114 VAL A C 1
ATOM 866 O O . VAL A 1 114 ? -3.268 -7.507 3.541 1.00 94.44 114 VAL A O 1
ATOM 869 N N . ALA A 1 115 ? -4.485 -9.308 4.058 1.00 93.12 115 ALA A N 1
ATOM 870 C CA . ALA A 1 115 ? -4.005 -10.112 2.933 1.00 93.12 115 ALA A CA 1
ATOM 871 C C . ALA A 1 115 ? -4.774 -9.814 1.637 1.00 93.12 115 ALA A C 1
ATOM 873 O O . ALA A 1 115 ? -5.795 -9.129 1.636 1.00 93.12 115 ALA A O 1
ATOM 874 N N . ASN A 1 116 ? -4.338 -10.450 0.548 1.00 92.62 116 ASN A N 1
ATOM 875 C CA . ASN A 1 116 ? -4.991 -10.389 -0.754 1.00 92.62 116 ASN A CA 1
ATOM 876 C C . ASN A 1 116 ? -4.945 -8.967 -1.329 1.00 92.62 116 ASN A C 1
ATOM 878 O O . ASN A 1 116 ? -3.851 -8.495 -1.597 1.00 92.62 116 ASN A O 1
ATOM 882 N N . VAL A 1 117 ? -6.057 -8.266 -1.528 1.00 92.12 117 VAL A N 1
ATOM 883 C CA . VAL A 1 117 ? -5.998 -6.916 -2.119 1.00 92.12 117 VAL A CA 1
ATOM 884 C C . VAL A 1 117 ? -5.308 -5.915 -1.181 1.00 92.12 117 VAL A C 1
ATOM 886 O O . VAL A 1 117 ? -4.611 -5.018 -1.646 1.00 92.12 117 VAL A O 1
ATOM 889 N N . GLY A 1 118 ? -5.433 -6.120 0.133 1.00 91.62 118 GLY A N 1
ATOM 890 C CA . GLY A 1 118 ? -4.746 -5.337 1.159 1.00 91.62 118 GLY A CA 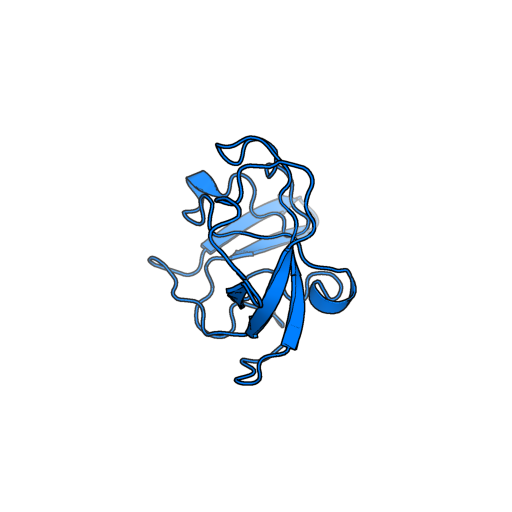1
ATOM 891 C C . GLY A 1 118 ? -5.405 -3.999 1.507 1.00 91.62 118 GLY A C 1
ATOM 892 O O . GLY A 1 118 ? -5.230 -3.532 2.630 1.00 91.62 118 GLY A O 1
ATOM 893 N N . ASP A 1 119 ? -6.209 -3.417 0.612 1.00 89.62 119 ASP A N 1
ATOM 894 C CA . ASP A 1 119 ? -7.001 -2.222 0.897 1.00 89.62 119 ASP A CA 1
ATOM 895 C C . ASP A 1 119 ? -8.283 -2.528 1.691 1.00 89.62 119 ASP A C 1
ATOM 897 O O . ASP A 1 119 ? -8.915 -3.580 1.565 1.00 89.62 119 ASP A O 1
ATOM 901 N N . VAL A 1 120 ? -8.687 -1.579 2.538 1.00 90.81 120 VAL A N 1
ATOM 902 C CA . VAL A 1 120 ? -9.887 -1.687 3.378 1.00 90.81 120 VAL A CA 1
ATOM 903 C C . VAL A 1 120 ? -10.909 -0.657 2.915 1.00 90.81 120 VAL A C 1
ATOM 905 O O . VAL A 1 120 ? -10.766 0.534 3.164 1.00 90.81 120 VAL A O 1
ATOM 908 N N . TYR A 1 121 ? -11.964 -1.119 2.241 1.00 87.00 121 TYR A N 1
ATOM 909 C CA . TYR A 1 121 ? -13.010 -0.247 1.687 1.00 87.00 121 TYR A CA 1
ATOM 910 C C . TYR A 1 121 ? -14.185 -0.009 2.645 1.00 87.00 121 TYR A C 1
ATOM 912 O O . TYR A 1 121 ? -14.958 0.933 2.465 1.00 87.00 121 TYR A O 1
ATOM 920 N N . ARG A 1 122 ? -14.369 -0.889 3.636 1.00 87.88 122 ARG A N 1
ATOM 921 C CA . ARG A 1 122 ? -15.475 -0.820 4.593 1.00 87.88 122 ARG A CA 1
ATOM 922 C C . ARG A 1 122 ? -15.079 -1.455 5.917 1.00 87.88 122 ARG A C 1
ATOM 924 O O . ARG A 1 122 ? -14.566 -2.569 5.946 1.00 87.88 122 ARG A O 1
ATOM 931 N N . VAL A 1 123 ? -15.412 -0.762 6.998 1.00 89.00 123 VAL A N 1
ATOM 932 C CA . VAL A 1 123 ? -15.400 -1.278 8.367 1.00 89.00 123 VAL A CA 1
ATOM 933 C C . VAL A 1 123 ? -16.819 -1.130 8.908 1.00 89.00 123 VAL A C 1
ATOM 935 O O . VAL A 1 123 ? -17.494 -0.140 8.627 1.00 89.00 123 VAL A O 1
ATOM 938 N N . SER A 1 124 ? -17.298 -2.141 9.621 1.00 89.00 124 SER A N 1
ATOM 939 C CA . SER A 1 124 ? -18.595 -2.131 10.295 1.00 89.00 124 SER A CA 1
ATOM 940 C C . SER A 1 124 ? -18.389 -2.681 11.695 1.00 89.00 124 SER A C 1
ATOM 942 O O . SER A 1 124 ? -17.604 -3.615 11.860 1.00 89.00 124 SER A O 1
ATOM 944 N N . VAL A 1 125 ? -19.091 -2.101 12.664 1.00 81.94 125 VAL A N 1
ATOM 945 C CA . VAL A 1 125 ? -19.114 -2.528 14.067 1.00 81.94 125 VAL A CA 1
ATOM 946 C C . VAL A 1 125 ? -20.533 -2.948 14.411 1.00 81.94 125 VAL A C 1
ATOM 948 O O . VAL A 1 125 ? -21.458 -2.269 13.906 1.00 81.94 125 VAL A O 1
#